Protein AF-A0A1S3QKK6-F1 (afdb_monomer)

Foldseek 3Di:
DDPDDDDLVVLLVLLVAAEDQAADAAPDDDQPDQEQLSQLNHAEQNNPYADVQARYHAEQAARHAFHNVLNHQAYEGGEHEHAQHANYDQPVQAPVVRRYPDPPYYYHYYNYHDHVVCVVVVFAEDPQADSNTFRGYFQLGHPDGPDDDDPRGGDNDDPPPDD

Radius of gyration: 16.28 Å; Cα contacts (8 Å, |Δi|>4): 382; chains: 1; bounding box: 37×38×60 Å

Secondary structure (DSSP, 8-state):
---PPPPGGGGGGGGG--EESS-EEES---TT--S-GGGTT--EE--SS-BTTEEEEEES-SS-S----TT--EE-SSEEEEE--TT--STTTS-GGGGBSSTT--EEEESS--HHHHHHTT----TTB-TT-BSSSSTTSBSSBSSEEETTEEESS--TT--

pLDDT: mean 95.18, std 8.6, range [48.62, 98.88]

Nearest PDB structures (foldseek):
  2ahx-assembly2_B  TM=9.851E-01  e=1.325E-23  Homo sapiens
  3u9u-assembly3_E  TM=9.829E-01  e=9.933E-24  Homo sapiens
  3u9u-assembly4_F  TM=9.829E-01  e=1.403E-23  Homo sapiens
  3u7u-assembly3_C  TM=9.778E-01  e=2.356E-23  Homo sapiens
  3u7u-assembly2_B  TM=9.850E-01  e=7.038E-23  Homo sapiens

Solvent-accessible surface area (backbone atoms only — not comparable to full-atom values): 8676 Å² total; per-residue (Å²): 134,85,80,72,81,82,63,69,75,65,51,53,68,41,44,75,39,40,69,42,58,31,55,50,78,41,69,74,72,59,77,90,42,47,49,46,50,41,34,30,44,26,26,35,34,40,22,78,41,54,62,94,57,26,17,36,38,43,36,59,38,66,48,25,39,29,45,29,44,47,43,53,60,37,36,53,30,48,21,37,37,45,31,46,18,61,46,28,32,36,74,86,43,42,50,65,72,76,27,45,72,48,92,84,55,51,77,50,75,45,65,44,38,54,69,70,61,27,51,75,71,66,53,51,63,31,90,43,27,31,91,46,17,16,30,26,72,45,39,48,16,30,69,39,51,59,65,36,71,58,90,69,29,35,36,92,68,82,64,93,85,69,132

Mean predicted aligned error: 3.91 Å

Structure (mmCIF, N/CA/C/O backbone):
data_AF-A0A1S3QKK6-F1
#
_entry.id   AF-A0A1S3QKK6-F1
#
loop_
_atom_site.group_PDB
_atom_site.id
_atom_site.type_symbol
_atom_site.label_atom_id
_atom_site.label_alt_id
_atom_site.label_comp_id
_atom_site.label_asym_id
_atom_site.label_entity_id
_atom_site.label_seq_id
_atom_site.pdbx_PDB_ins_code
_atom_site.Cartn_x
_atom_site.Cartn_y
_atom_site.Cartn_z
_atom_site.occupancy
_atom_site.B_iso_or_equiv
_atom_site.auth_seq_id
_atom_site.auth_comp_id
_atom_site.auth_asym_id
_atom_site.auth_atom_id
_atom_site.pdbx_PDB_model_num
ATOM 1 N N . MET A 1 1 ? -9.584 -21.009 29.221 1.00 49.16 1 MET A N 1
ATOM 2 C CA . MET A 1 1 ? -9.797 -21.142 27.765 1.00 49.16 1 MET A CA 1
ATOM 3 C C . MET A 1 1 ? -8.501 -20.724 27.086 1.00 49.16 1 MET A C 1
ATOM 5 O O . MET A 1 1 ? -8.181 -19.546 27.112 1.00 49.16 1 MET A O 1
ATOM 9 N N . VAL A 1 2 ? -7.691 -21.677 26.617 1.00 48.62 2 VAL A N 1
ATOM 10 C CA . VAL A 1 2 ? -6.437 -21.367 25.910 1.00 48.62 2 VAL A CA 1
ATOM 11 C C . VAL A 1 2 ? -6.813 -21.090 24.461 1.00 48.62 2 VAL A C 1
ATOM 13 O O . VAL A 1 2 ? -7.203 -22.006 23.743 1.00 48.62 2 VAL A O 1
ATOM 16 N N . ILE A 1 3 ? -6.781 -19.824 24.053 1.00 59.09 3 ILE A N 1
ATOM 17 C CA . ILE A 1 3 ? -6.903 -19.467 22.639 1.00 59.09 3 ILE A CA 1
ATOM 18 C C . ILE A 1 3 ? -5.564 -19.859 22.012 1.00 59.09 3 ILE A C 1
ATOM 20 O O . ILE A 1 3 ? -4.538 -19.254 22.318 1.00 59.09 3 ILE A O 1
ATOM 24 N N . GLY A 1 4 ? -5.555 -20.932 21.221 1.00 76.06 4 GLY A N 1
ATOM 25 C CA . GLY A 1 4 ? -4.374 -21.325 20.456 1.00 76.06 4 GLY A CA 1
ATOM 26 C C . GLY A 1 4 ? -3.980 -20.229 19.466 1.00 76.06 4 GLY A C 1
ATOM 27 O O . GLY A 1 4 ? -4.819 -19.421 19.060 1.00 76.06 4 GLY A O 1
ATOM 28 N N . ALA A 1 5 ? -2.704 -20.194 19.077 1.00 81.38 5 ALA A N 1
ATOM 29 C CA . ALA A 1 5 ? -2.259 -19.306 18.010 1.00 81.38 5 ALA A CA 1
ATOM 30 C C . ALA A 1 5 ? -3.087 -19.554 16.736 1.00 81.38 5 ALA A C 1
ATOM 32 O O . ALA A 1 5 ? -3.444 -20.694 16.430 1.00 81.38 5 ALA A O 1
ATOM 33 N N . LEU A 1 6 ? -3.412 -18.482 16.011 1.00 84.06 6 LEU A N 1
ATOM 34 C CA . LEU A 1 6 ? -4.117 -18.588 14.740 1.00 84.06 6 LEU A CA 1
ATOM 35 C C . LEU A 1 6 ? -3.240 -19.347 13.738 1.00 84.06 6 LEU A C 1
ATOM 37 O O . LEU A 1 6 ? -2.088 -18.979 13.522 1.00 84.06 6 LEU A O 1
ATOM 41 N N . ASP A 1 7 ? -3.809 -20.370 13.111 1.00 89.50 7 ASP A N 1
ATOM 42 C CA . ASP A 1 7 ? -3.189 -21.061 11.985 1.00 89.50 7 ASP A CA 1
ATOM 43 C C . ASP A 1 7 ? -3.075 -20.105 10.775 1.00 89.50 7 ASP A C 1
ATOM 45 O O . ASP A 1 7 ? -4.113 -19.622 10.300 1.00 89.50 7 ASP A O 1
ATOM 49 N N . PRO A 1 8 ? -1.855 -19.813 10.274 1.00 89.44 8 PRO A N 1
ATOM 50 C CA . PRO A 1 8 ? -1.643 -18.891 9.159 1.00 89.44 8 PRO A CA 1
ATOM 51 C C . PRO A 1 8 ? -2.451 -19.235 7.903 1.00 89.44 8 PRO A C 1
ATOM 53 O O . PRO A 1 8 ? -2.900 -18.326 7.206 1.00 89.44 8 PRO A O 1
ATOM 56 N N . GLU A 1 9 ? -2.709 -20.518 7.624 1.00 90.62 9 GLU A N 1
ATOM 57 C CA . GLU A 1 9 ? -3.462 -20.921 6.428 1.00 90.62 9 GLU A CA 1
ATOM 58 C C . GLU A 1 9 ? -4.907 -20.418 6.445 1.00 90.62 9 GLU A C 1
ATOM 60 O O . GLU A 1 9 ? -5.485 -20.125 5.391 1.00 90.62 9 GLU A O 1
ATOM 65 N N . ARG A 1 10 ? -5.482 -20.228 7.638 1.00 92.00 10 ARG A N 1
ATOM 66 C CA . ARG A 1 10 ? -6.848 -19.713 7.799 1.00 92.00 10 ARG A CA 1
ATOM 67 C C . ARG A 1 10 ? -6.991 -18.266 7.335 1.00 92.00 10 ARG A C 1
ATOM 69 O O . ARG A 1 10 ? -8.103 -17.851 7.020 1.00 92.00 10 ARG A O 1
ATOM 76 N N . LEU A 1 11 ? -5.894 -17.512 7.218 1.00 94.25 11 LEU A N 1
ATOM 77 C CA . LEU A 1 11 ? -5.912 -16.150 6.673 1.00 94.25 11 LEU A CA 1
ATOM 78 C C . LEU A 1 11 ? -6.286 -16.116 5.183 1.00 94.25 11 LEU A C 1
ATOM 80 O O . LEU A 1 11 ? -6.739 -15.081 4.698 1.00 94.25 11 LEU A O 1
ATOM 84 N N . ASN A 1 12 ? -6.188 -17.238 4.458 1.00 93.69 12 ASN A N 1
ATOM 85 C CA . ASN A 1 12 ? -6.618 -17.313 3.059 1.00 93.69 12 ASN A CA 1
ATOM 86 C C . ASN A 1 12 ? -8.117 -17.041 2.863 1.00 93.69 12 ASN A C 1
ATOM 88 O O . ASN A 1 12 ? -8.518 -16.694 1.753 1.00 93.69 12 ASN A O 1
ATOM 92 N N . VAL A 1 13 ? -8.937 -17.121 3.920 1.00 96.00 13 VAL A N 1
ATOM 93 C CA . VAL A 1 13 ? -10.354 -16.721 3.866 1.00 96.00 13 VAL A CA 1
ATOM 94 C C . VAL A 1 13 ? -10.524 -15.277 3.372 1.00 96.00 13 VAL A C 1
ATOM 96 O O . VAL A 1 13 ? -11.485 -14.967 2.664 1.00 96.00 13 VAL A O 1
ATOM 99 N N . PHE A 1 14 ? -9.544 -14.408 3.654 1.00 97.44 14 PHE A N 1
ATOM 100 C CA . PHE A 1 14 ? -9.566 -13.008 3.242 1.00 97.44 14 PHE A CA 1
ATOM 101 C C . PHE A 1 14 ? -9.357 -12.798 1.744 1.00 97.44 14 PHE A C 1
ATOM 103 O O . PHE A 1 14 ? -9.679 -11.723 1.244 1.00 97.44 14 PHE A O 1
ATOM 110 N N . ARG A 1 15 ? -8.941 -13.826 0.989 1.00 97.38 15 ARG A N 1
ATOM 111 C CA . ARG A 1 15 ? -8.788 -13.714 -0.469 1.00 97.38 15 ARG A CA 1
ATOM 112 C C . ARG A 1 15 ? -10.097 -13.398 -1.169 1.00 97.38 15 ARG A C 1
ATOM 114 O O . ARG A 1 15 ? -10.064 -12.937 -2.294 1.00 97.38 15 ARG A O 1
ATOM 121 N N . THR A 1 16 ? -11.247 -13.634 -0.554 1.00 97.94 16 THR A N 1
ATOM 122 C CA . THR A 1 16 ? -12.544 -13.286 -1.157 1.00 97.94 16 THR A CA 1
ATOM 123 C C . THR A 1 16 ? -12.993 -11.860 -0.842 1.00 97.94 16 THR A C 1
ATOM 125 O O . THR A 1 16 ? -13.902 -11.349 -1.497 1.00 97.94 16 THR A O 1
ATOM 128 N N . VAL A 1 17 ? -12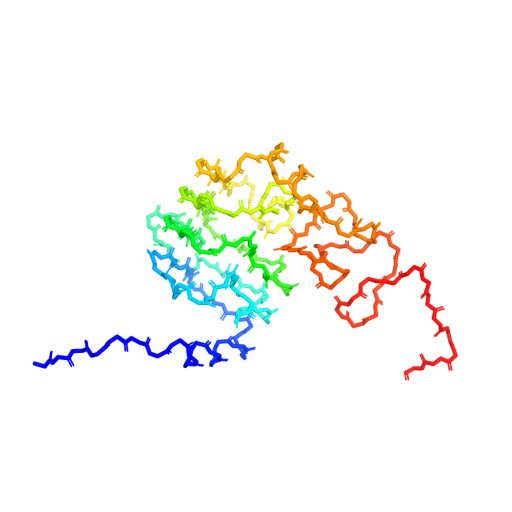.355 -11.203 0.132 1.00 98.44 17 VAL A N 1
ATOM 129 C CA . VAL A 1 17 ? -12.724 -9.859 0.579 1.00 98.44 17 VAL A CA 1
ATOM 130 C C . VAL A 1 17 ? -12.395 -8.849 -0.510 1.00 98.44 17 VAL A C 1
ATOM 132 O O . VAL A 1 17 ? -11.274 -8.809 -1.010 1.00 98.44 17 VAL A O 1
ATOM 135 N N . ARG A 1 18 ? -13.388 -8.019 -0.843 1.00 98.56 18 ARG A N 1
ATOM 136 C CA . ARG A 1 18 ? -13.261 -6.902 -1.790 1.00 98.56 18 ARG A CA 1
ATOM 137 C C . ARG A 1 18 ? -13.419 -5.535 -1.144 1.00 98.56 18 ARG A C 1
ATOM 139 O O . ARG A 1 18 ? -12.881 -4.562 -1.651 1.00 98.56 18 ARG A O 1
ATOM 146 N N . GLU A 1 19 ? -14.114 -5.459 -0.020 1.00 98.75 19 GLU A N 1
ATOM 147 C CA . GLU A 1 19 ? -14.372 -4.201 0.668 1.00 98.75 19 GLU A CA 1
ATOM 148 C C . GLU A 1 19 ? -14.256 -4.400 2.177 1.00 98.75 19 GLU A C 1
ATOM 150 O O . GLU A 1 19 ? -14.775 -5.369 2.738 1.00 98.75 19 GLU A O 1
ATOM 155 N N . ILE A 1 20 ? -13.595 -3.450 2.833 1.00 98.81 20 ILE A N 1
ATOM 156 C CA . ILE A 1 20 ? -13.628 -3.270 4.281 1.00 98.81 20 ILE A CA 1
ATOM 157 C C . ILE A 1 20 ? -14.260 -1.907 4.536 1.00 98.81 20 ILE A C 1
ATOM 159 O O . ILE A 1 20 ? -13.655 -0.876 4.270 1.00 98.81 20 ILE A O 1
ATOM 163 N N . THR A 1 21 ? -15.475 -1.878 5.076 1.00 98.56 21 THR A N 1
ATOM 164 C CA . THR A 1 21 ? -16.211 -0.619 5.293 1.00 98.56 21 THR A CA 1
ATOM 165 C C . THR A 1 21 ? -15.598 0.263 6.386 1.00 98.56 21 THR A C 1
ATOM 167 O O . THR A 1 21 ? -15.750 1.484 6.353 1.00 98.56 21 THR A O 1
ATOM 170 N N . GLY A 1 22 ? -14.920 -0.348 7.362 1.00 98.62 22 GLY A N 1
ATOM 171 C CA . GLY A 1 22 ? -14.222 0.321 8.460 1.00 98.62 22 GLY A CA 1
ATOM 172 C C . GLY A 1 22 ? -12.739 0.532 8.163 1.00 98.62 22 GLY A C 1
ATOM 173 O O . GLY A 1 22 ? -12.378 1.194 7.192 1.00 98.62 22 GLY A O 1
ATOM 174 N N . PHE A 1 23 ? -11.885 -0.051 9.005 1.00 98.69 23 PHE A N 1
ATOM 175 C CA . PHE A 1 23 ? -10.430 0.057 8.918 1.00 98.69 23 PHE A CA 1
ATOM 176 C C . PHE A 1 23 ? -9.749 -1.319 8.902 1.00 98.69 23 PHE A C 1
ATOM 178 O O . PHE A 1 23 ? -10.272 -2.292 9.448 1.00 98.69 23 PHE A O 1
ATOM 185 N N . LEU A 1 24 ? -8.543 -1.381 8.335 1.00 98.75 24 LEU A N 1
ATOM 186 C CA . LEU A 1 24 ? -7.637 -2.527 8.403 1.00 98.75 24 LEU A CA 1
ATOM 187 C C . LEU A 1 24 ? -6.473 -2.204 9.350 1.00 98.75 24 LEU A C 1
ATOM 189 O O . LEU A 1 24 ? -5.733 -1.246 9.133 1.00 98.75 24 LEU A O 1
ATOM 193 N N . ASN A 1 25 ? -6.307 -2.997 10.410 1.00 98.50 25 ASN A N 1
ATOM 194 C CA . ASN A 1 25 ? -5.279 -2.794 11.433 1.00 98.50 25 ASN A CA 1
ATOM 195 C C . ASN A 1 25 ? -4.448 -4.069 11.627 1.00 98.50 25 ASN A C 1
ATOM 197 O O . ASN A 1 25 ? -4.933 -5.056 12.176 1.00 98.50 25 ASN A O 1
ATOM 201 N N . ILE A 1 26 ? -3.192 -4.027 11.181 1.00 98.44 26 ILE A N 1
ATOM 202 C CA . ILE A 1 26 ? -2.237 -5.133 11.231 1.00 98.44 26 ILE A CA 1
ATOM 203 C C . ILE A 1 26 ? -1.098 -4.759 12.186 1.00 98.44 26 ILE A C 1
ATOM 205 O O . ILE A 1 26 ? -0.199 -3.976 11.863 1.00 98.44 26 ILE A O 1
ATOM 209 N N . GLN A 1 27 ? -1.149 -5.343 13.382 1.00 97.12 27 GLN A N 1
ATOM 210 C CA . GLN A 1 27 ? -0.136 -5.196 14.438 1.00 97.12 27 GLN A CA 1
ATOM 211 C C . GLN A 1 27 ? 0.611 -6.497 14.747 1.00 97.12 27 GLN A C 1
ATOM 213 O O . GLN A 1 27 ? 1.606 -6.481 15.467 1.00 97.12 27 GLN A O 1
ATOM 218 N N . SER A 1 28 ? 0.189 -7.610 14.150 1.00 96.06 28 SER A N 1
ATOM 219 C CA . SER A 1 28 ? 0.899 -8.885 14.165 1.00 96.06 28 SER A CA 1
ATOM 220 C C . SER A 1 28 ? 0.638 -9.616 12.853 1.00 96.06 28 SER A C 1
ATOM 222 O O . SER A 1 28 ? -0.462 -9.515 12.303 1.00 96.06 28 SER A O 1
ATOM 224 N N . TRP A 1 29 ? 1.636 -10.343 12.363 1.00 96.38 29 TRP A N 1
ATOM 225 C CA . TRP A 1 29 ? 1.561 -11.135 11.143 1.00 96.38 29 TRP A CA 1
ATOM 226 C C . TRP A 1 29 ? 2.419 -12.398 11.287 1.00 96.38 29 TRP A C 1
ATOM 228 O O . TRP A 1 29 ? 3.491 -12.317 11.899 1.00 96.38 29 TRP A O 1
ATOM 238 N N . PRO A 1 30 ? 1.978 -13.557 10.761 1.00 95.62 30 PRO A N 1
ATOM 239 C CA . PRO A 1 30 ? 2.738 -14.800 10.855 1.00 95.62 30 PRO A CA 1
ATOM 240 C C . PRO A 1 30 ? 4.144 -14.694 10.260 1.00 95.62 30 PRO A C 1
ATOM 242 O O . PRO A 1 30 ? 4.343 -14.086 9.211 1.00 95.62 30 PRO A O 1
ATOM 245 N N . GLU A 1 31 ? 5.124 -15.330 10.905 1.00 93.31 31 GLU A N 1
ATOM 246 C CA . GLU A 1 31 ? 6.534 -15.210 10.505 1.00 93.31 31 GLU A CA 1
ATOM 247 C C . GLU A 1 31 ? 6.845 -15.826 9.138 1.00 93.31 31 GLU A C 1
ATOM 249 O O . GLU A 1 31 ? 7.772 -15.398 8.452 1.00 93.31 31 GLU A O 1
ATOM 254 N N . ASN A 1 32 ? 6.053 -16.820 8.736 1.00 92.38 32 ASN A N 1
ATOM 255 C CA . ASN A 1 32 ? 6.170 -17.522 7.463 1.00 92.38 32 ASN A CA 1
ATOM 256 C C . ASN A 1 32 ? 5.456 -16.812 6.300 1.00 92.38 32 ASN A C 1
ATOM 258 O O . ASN A 1 32 ? 5.520 -17.297 5.173 1.00 92.38 32 ASN A O 1
ATOM 262 N N . MET A 1 33 ? 4.786 -15.683 6.548 1.00 96.06 33 MET A N 1
ATOM 263 C CA . MET A 1 33 ? 4.097 -14.906 5.521 1.00 96.06 33 MET A CA 1
ATOM 264 C C . MET A 1 33 ? 4.829 -13.586 5.283 1.00 96.06 33 MET A C 1
ATOM 266 O O . MET A 1 33 ? 4.904 -12.719 6.152 1.00 96.06 33 MET A O 1
ATOM 270 N N . THR A 1 34 ? 5.368 -13.426 4.078 1.00 97.25 34 THR A N 1
ATOM 271 C CA . THR A 1 34 ? 6.243 -12.299 3.717 1.00 97.25 34 THR A CA 1
ATOM 272 C C . THR A 1 34 ? 5.511 -11.127 3.067 1.00 97.25 34 THR A C 1
ATOM 274 O O . THR A 1 34 ? 6.141 -10.154 2.658 1.00 97.25 34 THR A O 1
ATOM 277 N N . ASP A 1 35 ? 4.189 -11.188 2.974 1.00 98.00 35 ASP A N 1
ATOM 278 C CA . ASP A 1 35 ? 3.355 -10.159 2.362 1.00 98.00 35 ASP A CA 1
ATOM 279 C C . ASP A 1 35 ? 1.907 -10.241 2.870 1.00 98.00 35 ASP A C 1
ATOM 281 O O . ASP A 1 35 ? 1.559 -11.128 3.660 1.00 98.00 35 ASP A O 1
ATOM 285 N N . LEU A 1 36 ? 1.068 -9.298 2.427 1.00 98.19 36 LEU A N 1
ATOM 286 C CA . LEU A 1 36 ? -0.354 -9.211 2.771 1.00 98.19 36 LEU A CA 1
ATOM 287 C C . LEU A 1 36 ? -1.259 -9.647 1.606 1.00 98.19 36 LEU A C 1
ATOM 289 O O . LEU A 1 36 ? -2.433 -9.285 1.557 1.00 98.19 36 LEU A O 1
ATOM 293 N N . GLY A 1 37 ? -0.749 -10.471 0.685 1.00 97.69 37 GLY A N 1
ATOM 294 C CA . GLY A 1 37 ? -1.436 -10.904 -0.535 1.00 97.69 37 GLY A CA 1
ATOM 295 C C . GLY A 1 37 ? -2.695 -11.747 -0.304 1.00 97.69 37 GLY A C 1
ATOM 296 O O . GLY A 1 37 ? -3.463 -11.982 -1.242 1.00 97.69 37 GLY A O 1
ATOM 297 N N . VAL A 1 38 ? -2.981 -12.155 0.938 1.00 98.06 38 VAL A N 1
ATOM 298 C CA . VAL A 1 38 ? -4.318 -12.654 1.311 1.00 98.06 38 VAL A CA 1
ATOM 299 C C . VAL A 1 38 ? -5.407 -11.601 1.090 1.00 98.06 38 VAL A C 1
ATOM 301 O O . VAL A 1 38 ? -6.550 -11.974 0.878 1.00 98.06 38 VAL A O 1
ATOM 304 N N . PHE A 1 39 ? -5.058 -10.313 1.046 1.00 98.50 39 PHE A N 1
ATOM 305 C CA . PHE A 1 39 ? -5.942 -9.201 0.691 1.00 98.50 39 PHE A CA 1
ATOM 306 C C . PHE A 1 39 ? -5.781 -8.745 -0.770 1.00 98.50 39 PHE A C 1
ATOM 308 O O . PHE A 1 39 ? -6.181 -7.640 -1.116 1.00 98.50 39 PHE A O 1
ATOM 315 N N . SER A 1 40 ? -5.223 -9.571 -1.658 1.00 98.00 40 SER A N 1
ATOM 316 C CA . SER A 1 40 ? -5.017 -9.219 -3.080 1.00 98.00 40 SER A CA 1
ATOM 317 C C . SER A 1 40 ? -6.294 -8.808 -3.827 1.00 98.00 40 SER A C 1
ATOM 319 O O . SER A 1 40 ? -6.212 -8.110 -4.835 1.00 98.00 40 SER A O 1
ATOM 321 N N . ASN A 1 41 ? -7.470 -9.218 -3.344 1.00 98.38 41 ASN A N 1
ATOM 322 C CA . ASN A 1 41 ? -8.775 -8.859 -3.908 1.00 98.38 41 ASN A CA 1
ATOM 323 C C . ASN A 1 41 ? -9.447 -7.655 -3.235 1.00 98.38 41 ASN A C 1
ATOM 325 O O . ASN A 1 41 ? -10.494 -7.225 -3.718 1.00 98.38 41 ASN A O 1
ATOM 329 N N . LEU A 1 42 ? -8.867 -7.116 -2.158 1.00 98.81 42 LEU A N 1
ATOM 330 C CA . LEU A 1 42 ? -9.381 -5.935 -1.474 1.00 98.81 42 LEU A CA 1
ATOM 331 C C . LEU A 1 42 ? -9.256 -4.733 -2.411 1.00 98.81 42 LEU A C 1
ATOM 333 O O . LEU A 1 42 ? -8.143 -4.359 -2.762 1.00 98.81 42 LEU A O 1
ATOM 337 N N . ALA A 1 43 ? -10.389 -4.156 -2.798 1.00 98.56 43 ALA A N 1
ATOM 338 C CA . ALA A 1 43 ? -10.476 -2.975 -3.645 1.00 98.56 43 ALA A CA 1
ATOM 339 C C . ALA A 1 43 ? -10.630 -1.699 -2.816 1.00 98.56 43 ALA A C 1
ATOM 341 O O . ALA A 1 43 ? -9.930 -0.719 -3.043 1.00 98.56 43 ALA A O 1
ATOM 342 N N . THR A 1 44 ? -11.469 -1.738 -1.778 1.00 98.81 44 THR A N 1
ATOM 343 C CA . THR A 1 44 ? -11.851 -0.520 -1.055 1.00 98.81 44 THR A CA 1
ATOM 344 C C . THR A 1 44 ? -11.696 -0.653 0.457 1.00 98.81 44 THR A C 1
ATOM 346 O O . THR A 1 44 ? -12.172 -1.615 1.068 1.00 98.81 44 THR A O 1
ATOM 349 N N . ILE A 1 45 ? -11.088 0.362 1.078 1.00 98.88 45 ILE A N 1
ATOM 350 C CA . ILE A 1 45 ? -11.138 0.604 2.525 1.00 98.88 45 ILE A CA 1
ATOM 351 C C . ILE A 1 45 ? -11.976 1.863 2.768 1.00 98.88 45 ILE A C 1
ATOM 353 O O . ILE A 1 45 ? -11.534 2.983 2.524 1.00 98.88 45 ILE A O 1
ATOM 357 N N . GLY A 1 46 ? -13.197 1.682 3.263 1.00 98.56 46 GLY A N 1
ATOM 358 C CA . GLY A 1 46 ? -14.192 2.749 3.349 1.00 98.56 46 GLY A CA 1
ATOM 359 C C . GLY A 1 46 ? -13.928 3.787 4.442 1.00 98.56 46 GLY A C 1
ATOM 360 O O . GLY A 1 46 ? -14.308 4.944 4.291 1.00 98.56 46 GLY A O 1
ATOM 361 N N . GLY A 1 47 ? -13.309 3.413 5.565 1.00 98.19 47 GLY A N 1
ATOM 362 C CA . GLY A 1 47 ? -13.033 4.353 6.656 1.00 98.19 47 GLY A CA 1
ATOM 363 C C . GLY A 1 47 ? -14.284 4.931 7.334 1.00 98.19 47 GLY A C 1
ATOM 364 O O . GLY A 1 47 ? -14.211 6.008 7.924 1.00 98.19 47 GLY A O 1
ATOM 365 N N . ARG A 1 48 ? -15.435 4.236 7.288 1.00 97.69 48 ARG A N 1
ATOM 366 C CA . ARG A 1 48 ? -16.670 4.653 7.994 1.00 97.69 48 ARG A CA 1
ATOM 367 C C . ARG A 1 48 ? -16.515 4.607 9.516 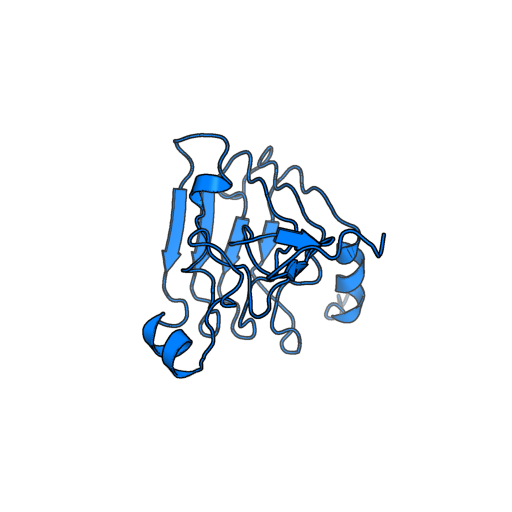1.00 97.69 48 ARG A C 1
ATOM 369 O O . ARG A 1 48 ? -17.211 5.311 10.241 1.00 97.69 48 ARG A O 1
ATOM 376 N N . SER A 1 49 ? -15.594 3.773 9.987 1.00 98.06 49 SER A N 1
ATOM 377 C CA . SER A 1 49 ? -15.061 3.767 11.344 1.00 98.06 49 SER A CA 1
ATOM 378 C C . SER A 1 49 ? -13.536 3.814 11.270 1.00 98.06 49 SER A C 1
ATOM 380 O O . SER A 1 49 ? -12.938 3.260 10.347 1.00 98.06 49 SER A O 1
ATOM 382 N N . LEU A 1 50 ? -12.903 4.494 12.230 1.00 98.31 50 LEU A N 1
ATOM 383 C CA . LEU A 1 50 ? -11.465 4.768 12.219 1.00 98.31 50 LEU A CA 1
ATOM 384 C C . LEU A 1 50 ? -10.815 4.338 13.534 1.00 98.31 50 LEU A C 1
ATOM 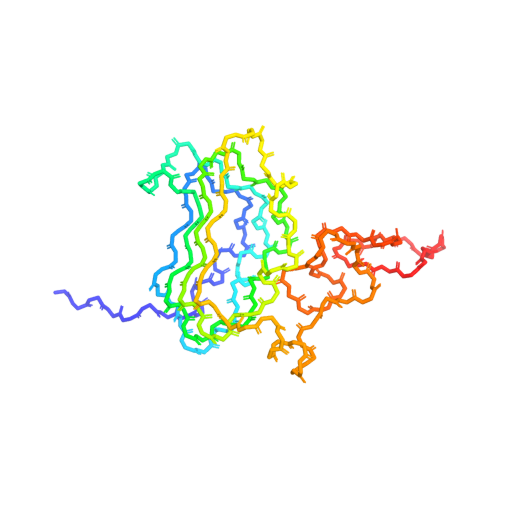386 O O . LEU A 1 50 ? -11.357 4.578 14.613 1.00 98.31 50 LEU A O 1
ATOM 390 N N . TYR A 1 51 ? -9.605 3.789 13.454 1.00 97.62 51 TYR A N 1
ATOM 391 C CA . TYR A 1 51 ? -8.753 3.551 14.615 1.00 97.62 51 TYR A CA 1
ATOM 392 C C . TYR A 1 51 ? -7.926 4.809 14.891 1.00 97.62 51 TYR A C 1
ATOM 394 O O . TYR A 1 51 ? -6.938 5.064 14.209 1.00 97.62 51 TYR A O 1
ATOM 402 N N . SER A 1 52 ? -8.358 5.652 15.834 1.00 96.50 52 SER A N 1
ATOM 403 C CA . SER A 1 52 ? -7.682 6.930 16.140 1.00 96.50 52 SER A CA 1
ATOM 404 C C . SER A 1 52 ? -7.444 7.811 14.896 1.00 96.50 52 SER A C 1
ATOM 406 O O . SER A 1 52 ? -6.387 8.417 14.741 1.00 96.50 52 SER A O 1
ATOM 408 N N . GLY A 1 53 ? -8.420 7.861 13.981 1.00 97.56 53 GLY A N 1
ATOM 409 C CA . GLY A 1 53 ? -8.324 8.611 12.719 1.00 97.56 53 GLY A CA 1
ATOM 410 C C . GLY A 1 53 ? -7.638 7.866 11.562 1.00 97.56 53 GLY A C 1
ATOM 411 O O . GLY A 1 53 ? -7.406 8.462 10.511 1.00 97.56 53 GLY A O 1
ATOM 412 N N . ILE A 1 54 ? -7.309 6.583 11.738 1.0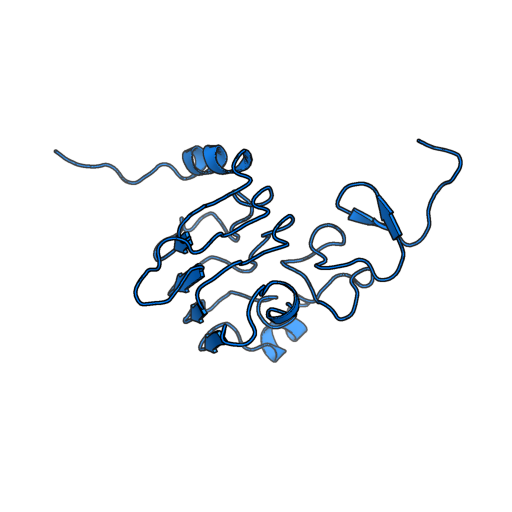0 98.56 54 ILE A N 1
ATOM 413 C CA . ILE A 1 54 ? -6.583 5.746 10.772 1.00 98.56 54 ILE A CA 1
ATOM 414 C C . ILE A 1 54 ? -7.533 4.703 10.173 1.00 98.56 54 ILE A C 1
ATOM 416 O O . ILE A 1 54 ? -8.273 4.044 10.906 1.00 98.56 54 ILE A O 1
ATOM 420 N N . SER A 1 55 ? -7.495 4.543 8.851 1.00 98.56 55 SER A N 1
ATOM 421 C CA . SER A 1 55 ? -8.235 3.510 8.112 1.00 98.56 55 SER A CA 1
ATOM 422 C C . SER A 1 55 ? -7.347 2.350 7.653 1.00 98.56 55 SER A C 1
ATOM 424 O O . SER A 1 55 ? -7.837 1.234 7.511 1.00 98.56 55 SER A O 1
ATOM 426 N N . LEU A 1 56 ? -6.037 2.568 7.505 1.00 98.81 56 LEU A N 1
ATOM 427 C CA . LEU A 1 56 ? -5.055 1.513 7.243 1.00 98.81 56 LEU A CA 1
ATOM 428 C C . LEU A 1 56 ? -3.845 1.664 8.169 1.00 98.81 56 LEU A C 1
ATOM 430 O O . LEU A 1 56 ? -3.112 2.649 8.081 1.00 98.81 56 LEU A O 1
ATOM 434 N N . LEU A 1 57 ? -3.622 0.681 9.042 1.00 98.75 57 LEU A N 1
ATOM 435 C CA . LEU A 1 57 ? -2.477 0.616 9.952 1.00 98.75 57 LEU A CA 1
ATOM 436 C C . LEU A 1 57 ? -1.672 -0.665 9.711 1.00 98.75 57 LEU A C 1
ATOM 438 O O . LEU A 1 57 ? -2.209 -1.761 9.843 1.00 98.75 57 LEU A O 1
ATOM 442 N N . ILE A 1 58 ? -0.374 -0.524 9.433 1.00 98.69 58 ILE A N 1
ATOM 443 C CA . ILE A 1 58 ? 0.596 -1.626 9.352 1.00 98.69 58 ILE A CA 1
ATOM 444 C C . ILE A 1 58 ? 1.806 -1.256 10.208 1.00 98.69 58 ILE A C 1
ATOM 446 O O . ILE A 1 58 ? 2.604 -0.379 9.857 1.00 98.69 58 ILE A O 1
ATOM 450 N N . LEU A 1 59 ? 1.923 -1.898 11.366 1.00 98.38 59 LEU A N 1
ATOM 451 C CA . LEU A 1 59 ? 2.846 -1.479 12.418 1.00 98.38 59 LEU A CA 1
ATOM 452 C C . LEU A 1 59 ? 3.684 -2.649 12.924 1.00 98.38 59 LEU A C 1
ATOM 454 O O . LEU A 1 59 ? 3.114 -3.640 13.360 1.00 98.38 59 LEU A O 1
ATOM 458 N N . LYS A 1 60 ? 5.013 -2.492 12.984 1.00 98.06 60 LYS A N 1
ATOM 459 C CA . LYS A 1 60 ? 5.946 -3.458 13.612 1.00 98.06 60 LYS A CA 1
ATOM 460 C C . LYS A 1 60 ? 5.956 -4.860 12.976 1.00 98.06 60 LYS A C 1
ATOM 462 O O . LYS A 1 60 ? 6.249 -5.846 13.650 1.00 98.06 60 LYS A O 1
ATOM 467 N N . GLN A 1 61 ? 5.702 -4.958 11.673 1.00 98.06 61 GLN A N 1
ATOM 468 C CA . GLN A 1 61 ? 5.776 -6.221 10.941 1.00 98.06 61 GLN A CA 1
ATOM 469 C C . GLN A 1 61 ? 7.213 -6.505 10.496 1.00 98.06 61 GLN A C 1
ATOM 471 O O . GLN A 1 61 ? 7.747 -5.876 9.582 1.00 98.06 61 GLN A O 1
ATOM 476 N N . ARG A 1 62 ? 7.864 -7.458 11.173 1.00 95.88 62 ARG A N 1
ATOM 477 C CA . ARG A 1 62 ? 9.269 -7.824 10.918 1.00 95.88 62 ARG A CA 1
ATOM 478 C C . ARG A 1 62 ? 9.452 -8.645 9.643 1.00 95.88 62 ARG A C 1
ATOM 480 O O . ARG A 1 62 ? 10.517 -8.578 9.036 1.00 95.88 62 ARG A O 1
ATOM 487 N N . TRP A 1 63 ? 8.456 -9.448 9.284 1.00 96.94 63 TRP A N 1
ATOM 488 C CA . TRP A 1 63 ? 8.606 -10.526 8.303 1.00 96.94 63 TRP A CA 1
ATOM 489 C C . TRP A 1 63 ? 8.120 -10.157 6.902 1.00 96.94 63 TRP A C 1
ATOM 491 O O . TRP A 1 63 ? 8.579 -10.759 5.934 1.00 96.94 63 TRP A O 1
ATOM 501 N N . ILE A 1 64 ? 7.282 -9.123 6.778 1.00 98.12 64 ILE A N 1
ATOM 502 C CA . ILE A 1 64 ? 6.772 -8.679 5.481 1.00 98.12 64 ILE A CA 1
ATOM 503 C C . ILE A 1 64 ? 7.816 -7.867 4.702 1.00 98.12 64 ILE A C 1
ATOM 505 O O . ILE A 1 64 ? 8.488 -6.995 5.257 1.00 98.12 64 ILE A O 1
ATOM 509 N N . SER A 1 65 ? 7.938 -8.149 3.408 1.00 98.19 65 SER A N 1
ATOM 510 C CA . SER A 1 65 ? 8.824 -7.465 2.458 1.00 98.19 65 SER A CA 1
ATOM 511 C C . SER A 1 65 ? 8.063 -6.660 1.401 1.00 98.19 65 SER A C 1
ATOM 513 O O . SER A 1 65 ? 8.637 -5.745 0.812 1.00 98.19 65 SER A O 1
ATOM 515 N N . SER A 1 66 ? 6.774 -6.939 1.192 1.00 98.50 66 SER A N 1
ATOM 516 C CA . SER A 1 66 ? 5.888 -6.209 0.275 1.00 98.50 66 SER A CA 1
ATOM 517 C C . SER A 1 66 ? 4.446 -6.171 0.803 1.00 98.50 66 SER A C 1
ATOM 519 O O . SER A 1 66 ? 4.114 -6.871 1.762 1.00 98.50 66 SER A O 1
ATOM 521 N N . LEU A 1 67 ? 3.595 -5.319 0.218 1.00 98.56 67 LEU A N 1
ATOM 522 C CA . LEU A 1 67 ? 2.192 -5.171 0.629 1.00 98.56 67 LEU A CA 1
ATOM 523 C C . LEU A 1 67 ? 1.268 -6.114 -0.152 1.00 98.56 67 LEU A C 1
ATOM 525 O O . LEU A 1 67 ? 0.449 -6.798 0.445 1.00 98.56 67 LEU A O 1
ATOM 529 N N . GLN A 1 68 ? 1.418 -6.180 -1.474 1.00 98.31 68 GLN A N 1
ATOM 530 C CA . GLN A 1 68 ? 0.590 -6.986 -2.383 1.00 98.31 68 GLN A CA 1
ATOM 531 C C . GLN A 1 68 ? -0.931 -6.733 -2.315 1.00 98.31 68 GLN A C 1
ATOM 533 O O . GLN A 1 68 ? -1.742 -7.640 -2.529 1.00 98.31 68 GLN A O 1
ATOM 538 N N . PHE A 1 69 ? -1.339 -5.484 -2.065 1.00 98.25 69 PHE A N 1
ATOM 539 C CA . PHE A 1 69 ? -2.732 -5.035 -2.186 1.00 98.25 69 PHE A CA 1
ATOM 540 C C . PHE A 1 69 ? -3.135 -4.814 -3.652 1.00 98.25 69 PHE A C 1
ATOM 542 O O . PHE A 1 69 ? -3.548 -3.729 -4.038 1.00 98.25 69 PHE A O 1
ATOM 549 N N . GLN A 1 70 ? -3.007 -5.859 -4.472 1.00 97.75 70 GLN A N 1
ATOM 550 C CA . GLN A 1 70 ? -3.128 -5.801 -5.932 1.00 97.75 70 GLN A CA 1
ATOM 551 C C . GLN A 1 70 ? -4.367 -5.051 -6.446 1.00 97.75 70 GLN A C 1
ATOM 553 O O . GLN A 1 70 ? -4.261 -4.326 -7.428 1.00 97.75 70 GLN A O 1
ATOM 558 N N . SER A 1 71 ? -5.532 -5.249 -5.825 1.00 98.19 71 SER A N 1
ATOM 559 C CA . SER A 1 71 ? -6.787 -4.649 -6.300 1.00 98.19 71 SER A CA 1
ATOM 560 C C . SER A 1 71 ? -7.130 -3.320 -5.626 1.00 98.19 71 SER A C 1
ATOM 562 O O . SER A 1 71 ? -8.139 -2.734 -6.001 1.00 98.19 71 SER A O 1
ATOM 564 N N . LEU A 1 72 ? -6.347 -2.867 -4.639 1.00 98.56 72 LEU A N 1
ATOM 565 C CA . LEU A 1 72 ? -6.703 -1.711 -3.818 1.00 98.56 72 LEU A CA 1
ATOM 566 C C . LEU A 1 72 ? -6.616 -0.437 -4.656 1.00 98.56 72 LEU A C 1
ATOM 568 O O . LEU A 1 72 ? -5.526 -0.027 -5.057 1.00 98.56 72 LEU A O 1
ATOM 572 N N . ASP A 1 73 ? -7.768 0.181 -4.881 1.00 97.38 73 ASP A N 1
ATOM 573 C CA . ASP A 1 73 ? -7.935 1.380 -5.698 1.00 97.38 73 ASP A CA 1
ATOM 574 C C . ASP A 1 73 ? -8.479 2.568 -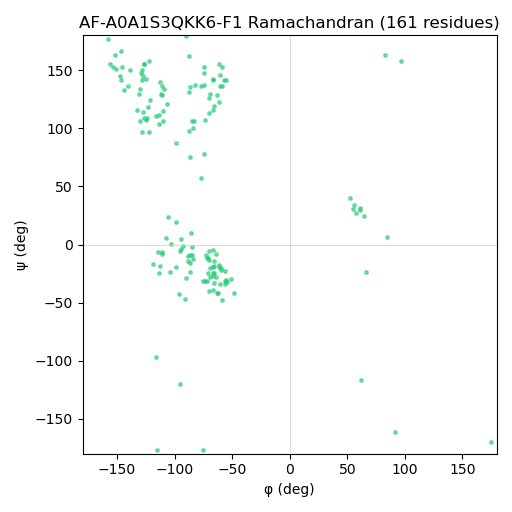4.896 1.00 97.38 73 ASP A C 1
ATOM 576 O O . ASP A 1 73 ? -8.330 3.715 -5.316 1.00 97.38 73 ASP A O 1
ATOM 580 N N . GLU A 1 74 ? -9.049 2.317 -3.713 1.00 98.56 74 GLU A N 1
ATOM 581 C CA . GLU A 1 74 ? -9.693 3.359 -2.927 1.00 98.56 74 GLU A CA 1
ATOM 582 C C . GLU A 1 74 ? -9.506 3.204 -1.410 1.00 98.56 74 GLU A C 1
ATOM 584 O O . GLU A 1 74 ? -9.773 2.163 -0.802 1.00 98.56 74 GLU A O 1
ATOM 589 N N . ILE A 1 75 ? -9.138 4.317 -0.770 1.00 98.75 75 ILE A N 1
ATOM 590 C CA . ILE A 1 75 ? -9.241 4.538 0.672 1.00 98.75 75 ILE A CA 1
ATOM 591 C C . ILE A 1 75 ? -10.114 5.779 0.881 1.00 98.75 75 ILE A C 1
ATOM 593 O O . ILE A 1 75 ? -9.633 6.912 0.802 1.00 98.75 75 ILE A O 1
ATOM 597 N N . SER A 1 76 ? -11.407 5.577 1.138 1.00 98.56 76 SER A N 1
ATOM 598 C CA . SER A 1 76 ? -12.408 6.649 1.050 1.00 98.56 76 SER A CA 1
ATOM 599 C C . SER A 1 76 ? -12.303 7.684 2.174 1.00 98.56 76 SER A C 1
ATOM 601 O O . SER A 1 76 ? -12.635 8.850 1.976 1.00 98.56 76 SER A O 1
ATOM 603 N N . ALA A 1 77 ? -11.866 7.269 3.364 1.00 98.31 77 ALA A N 1
ATOM 604 C CA . ALA A 1 77 ? -11.686 8.145 4.516 1.00 98.31 77 ALA A CA 1
ATOM 605 C C . ALA A 1 77 ? -10.593 7.617 5.452 1.00 98.31 77 ALA A C 1
ATOM 607 O O . ALA A 1 77 ? -10.225 6.442 5.413 1.00 98.31 77 ALA A O 1
ATOM 608 N N . GLY A 1 78 ? -10.097 8.489 6.333 1.00 98.25 78 GLY A N 1
ATOM 609 C CA . GLY A 1 78 ? -9.061 8.154 7.310 1.00 98.25 78 GLY A CA 1
ATOM 610 C C . GLY A 1 78 ? -7.639 8.203 6.754 1.00 98.25 78 GLY A C 1
ATOM 611 O O . GLY A 1 78 ? -7.408 8.234 5.545 1.00 98.25 78 GLY A O 1
ATOM 612 N N . ASN A 1 79 ? -6.678 8.249 7.674 1.00 98.50 79 ASN A N 1
ATOM 613 C CA . ASN A 1 79 ? -5.254 8.304 7.359 1.00 98.50 79 ASN A CA 1
ATOM 614 C C . ASN A 1 79 ? -4.652 6.904 7.187 1.00 98.50 79 ASN A C 1
ATOM 616 O O . ASN A 1 79 ? -5.190 5.914 7.688 1.00 98.50 79 ASN A O 1
ATOM 620 N N . VAL A 1 80 ? -3.483 6.845 6.553 1.00 98.69 80 VAL A N 1
ATOM 621 C CA . VAL A 1 80 ? -2.696 5.618 6.362 1.00 98.69 80 VAL A CA 1
ATOM 622 C C . VAL A 1 80 ? -1.416 5.689 7.186 1.00 98.69 80 VAL A C 1
ATOM 624 O O . VAL A 1 80 ? -0.692 6.681 7.128 1.00 98.69 80 VAL A O 1
ATOM 627 N N . TYR A 1 81 ? -1.126 4.652 7.967 1.00 98.62 81 TYR A N 1
ATOM 628 C CA . TYR A 1 81 ? 0.038 4.575 8.849 1.00 98.62 81 TYR A CA 1
ATOM 629 C C . TYR A 1 81 ? 0.807 3.280 8.584 1.00 98.62 81 TYR A C 1
ATOM 631 O O . TYR A 1 81 ? 0.325 2.190 8.881 1.00 98.62 81 TYR A O 1
ATOM 639 N N . ILE A 1 82 ? 2.031 3.395 8.067 1.00 98.69 82 ILE A N 1
ATOM 640 C CA . ILE A 1 82 ? 2.901 2.248 7.768 1.00 98.69 82 ILE A CA 1
ATOM 641 C C . ILE A 1 82 ? 4.251 2.494 8.421 1.00 98.69 82 ILE A C 1
ATOM 643 O O . ILE A 1 82 ? 5.090 3.226 7.888 1.00 98.69 82 ILE A O 1
ATOM 647 N N . THR A 1 83 ? 4.459 1.921 9.607 1.00 98.50 83 THR A N 1
ATOM 648 C CA . THR A 1 83 ? 5.641 2.253 10.410 1.00 98.50 83 THR A CA 1
ATOM 649 C C . THR A 1 83 ? 6.308 1.064 11.090 1.00 98.50 83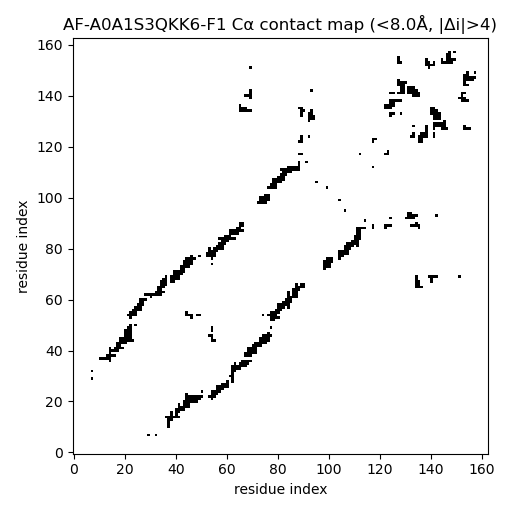 THR A C 1
ATOM 651 O O . THR A 1 83 ? 5.656 0.106 11.498 1.00 98.50 83 THR A O 1
ATOM 654 N N . ASN A 1 84 ? 7.626 1.159 11.279 1.00 98.50 84 ASN A N 1
ATOM 655 C CA . ASN A 1 84 ? 8.444 0.157 11.975 1.00 98.50 84 ASN A CA 1
ATOM 656 C C . ASN A 1 84 ? 8.436 -1.242 11.318 1.00 98.50 84 ASN A C 1
ATOM 658 O O . ASN A 1 84 ? 8.592 -2.243 12.016 1.00 98.50 84 ASN A O 1
ATOM 662 N N . ASN A 1 85 ? 8.261 -1.339 9.998 1.00 98.62 85 ASN A N 1
ATOM 663 C CA . ASN A 1 85 ? 8.292 -2.611 9.270 1.00 98.62 85 ASN A CA 1
ATOM 664 C C . ASN A 1 85 ? 9.680 -2.800 8.634 1.00 98.62 85 ASN A C 1
ATOM 666 O O . ASN A 1 85 ? 9.934 -2.385 7.504 1.00 98.62 85 ASN A O 1
ATOM 670 N N . SER A 1 86 ? 10.618 -3.374 9.391 1.00 97.81 86 SER A N 1
ATOM 671 C CA . SER A 1 86 ? 12.065 -3.310 9.105 1.00 97.81 86 SER A CA 1
ATOM 672 C C . SER A 1 86 ? 12.536 -4.018 7.828 1.00 97.81 86 SER A C 1
ATOM 674 O O . SER A 1 86 ? 13.667 -3.799 7.393 1.00 97.81 86 SER A O 1
ATOM 676 N N . ARG A 1 87 ? 11.701 -4.869 7.221 1.00 98.25 87 ARG A N 1
ATOM 677 C CA . ARG A 1 87 ? 11.991 -5.547 5.945 1.00 98.25 87 ARG A CA 1
ATOM 678 C C . ARG A 1 87 ? 11.132 -5.066 4.779 1.00 98.25 87 ARG A C 1
ATOM 680 O O . ARG A 1 87 ? 11.422 -5.442 3.646 1.00 98.25 87 ARG A O 1
ATOM 687 N N . LEU A 1 88 ? 10.125 -4.237 5.047 1.00 98.69 88 LEU A N 1
ATOM 688 C CA . LEU A 1 88 ? 9.143 -3.815 4.058 1.00 98.69 88 LEU A CA 1
ATOM 689 C C . LEU A 1 88 ? 9.781 -2.877 3.031 1.00 98.69 88 LEU A C 1
ATOM 691 O O . LEU A 1 88 ? 10.340 -1.850 3.407 1.00 98.69 88 LEU A O 1
ATOM 695 N N . CYS A 1 89 ? 9.633 -3.216 1.754 1.00 98.69 89 CYS A N 1
ATOM 696 C CA . CYS A 1 89 ? 9.955 -2.390 0.591 1.00 98.69 89 CYS A CA 1
ATOM 697 C C . CYS A 1 89 ? 8.678 -2.063 -0.200 1.00 98.69 89 CYS A C 1
ATOM 699 O O . CYS A 1 89 ? 7.576 -2.407 0.232 1.00 98.69 89 CYS A O 1
ATOM 701 N N . PHE A 1 90 ? 8.820 -1.371 -1.338 1.00 98.50 90 PHE A N 1
ATOM 702 C CA . PHE A 1 90 ? 7.744 -0.954 -2.261 1.00 98.50 90 PHE A CA 1
ATOM 703 C C . PHE A 1 90 ? 6.751 0.077 -1.703 1.00 98.50 90 PHE A C 1
ATOM 705 O O . PHE A 1 90 ? 6.200 0.872 -2.450 1.00 98.50 90 PHE A O 1
ATOM 712 N N . TYR A 1 91 ? 6.593 0.170 -0.383 1.00 97.44 91 TYR A N 1
ATOM 713 C CA . TYR A 1 91 ? 5.724 1.145 0.281 1.00 97.44 91 TYR A CA 1
ATOM 714 C C . TYR A 1 91 ? 5.959 2.604 -0.167 1.00 97.44 91 TYR A C 1
ATOM 716 O O . TYR A 1 91 ? 5.048 3.428 -0.089 1.00 97.44 91 TYR A O 1
ATOM 724 N N . ASN A 1 92 ? 7.194 2.936 -0.569 1.00 95.75 92 ASN A N 1
ATOM 725 C CA . ASN A 1 92 ? 7.622 4.281 -0.952 1.00 95.75 92 ASN A CA 1
ATOM 726 C C . ASN A 1 92 ? 7.401 4.596 -2.435 1.00 95.75 92 ASN A C 1
ATOM 728 O O . ASN A 1 92 ? 7.638 5.735 -2.825 1.00 95.75 92 ASN A O 1
ATOM 732 N N . THR A 1 93 ? 7.047 3.607 -3.258 1.00 97.06 93 THR A N 1
ATOM 733 C CA . THR A 1 93 ? 6.782 3.818 -4.688 1.00 97.06 93 THR A CA 1
ATOM 734 C C . THR A 1 93 ? 5.316 4.151 -4.930 1.00 97.06 93 THR A C 1
ATOM 736 O O . THR A 1 93 ? 5.013 4.874 -5.867 1.00 97.06 93 THR A O 1
ATOM 739 N N . VAL A 1 94 ? 4.421 3.656 -4.070 1.00 98.00 94 VAL A N 1
ATOM 740 C CA . VAL A 1 94 ? 2.971 3.853 -4.165 1.00 98.00 94 VAL A CA 1
ATOM 741 C C . VAL A 1 94 ? 2.607 5.336 -4.073 1.00 98.00 94 VAL A C 1
ATOM 743 O O . VAL A 1 94 ? 2.877 6.002 -3.067 1.00 98.00 94 VAL A O 1
ATOM 746 N N . ASN A 1 95 ? 1.914 5.835 -5.094 1.00 97.56 95 ASN A N 1
ATOM 747 C CA . ASN A 1 95 ? 1.285 7.149 -5.095 1.00 97.56 95 ASN A CA 1
ATOM 748 C C . ASN A 1 95 ? 0.021 7.152 -4.212 1.00 97.56 95 ASN A C 1
ATOM 750 O O . ASN A 1 95 ? -1.100 7.099 -4.697 1.00 97.56 95 ASN A O 1
ATOM 754 N N . TRP A 1 96 ? 0.185 7.223 -2.889 1.00 97.31 96 TRP A N 1
ATOM 755 C CA . TRP A 1 96 ? -0.931 7.118 -1.933 1.00 97.31 96 TRP A CA 1
ATOM 756 C C . TRP A 1 96 ? -2.061 8.129 -2.156 1.00 97.31 96 TRP A C 1
ATOM 758 O O . TRP A 1 96 ? -3.216 7.832 -1.870 1.00 97.31 96 TRP A O 1
ATOM 768 N N . THR A 1 97 ? -1.743 9.321 -2.663 1.00 95.75 97 THR A N 1
ATOM 769 C CA . THR A 1 97 ? -2.745 10.363 -2.905 1.00 95.75 97 THR A CA 1
ATOM 770 C C . THR A 1 97 ? -3.734 10.005 -4.007 1.00 95.75 97 THR A C 1
ATOM 772 O O . THR A 1 97 ? -4.850 10.512 -3.969 1.00 95.75 97 THR A O 1
ATOM 775 N N . SER A 1 98 ? -3.375 9.119 -4.945 1.00 96.50 98 SER A N 1
ATOM 776 C CA . SER A 1 98 ? -4.311 8.655 -5.980 1.00 96.50 98 SER A CA 1
ATOM 777 C C . SER A 1 98 ? -5.422 7.762 -5.418 1.00 96.50 98 SER A C 1
ATOM 779 O O . SER A 1 98 ? -6.475 7.648 -6.036 1.00 96.50 98 SER A O 1
ATOM 781 N N . LEU A 1 99 ? -5.215 7.184 -4.229 1.00 97.94 99 LEU A N 1
ATOM 782 C CA . LEU A 1 99 ? -6.177 6.318 -3.541 1.00 97.94 99 LEU A CA 1
ATOM 783 C C . LEU A 1 99 ? -7.170 7.101 -2.672 1.00 97.94 99 LEU A C 1
ATOM 785 O O . LEU A 1 99 ? -8.165 6.544 -2.211 1.00 97.94 99 LEU A O 1
ATOM 789 N N . PHE A 1 100 ? -6.882 8.369 -2.375 1.00 98.31 100 PHE A N 1
ATOM 790 C CA . PHE A 1 100 ? -7.665 9.172 -1.440 1.00 98.31 100 PHE A CA 1
ATOM 791 C C . PHE A 1 100 ? -8.842 9.854 -2.131 1.00 98.31 100 PHE A C 1
ATOM 793 O O . PHE A 1 100 ? -8.706 10.459 -3.194 1.00 98.31 100 PHE A O 1
ATOM 800 N N . ARG A 1 101 ? -10.010 9.809 -1.484 1.00 97.31 101 ARG A N 1
ATOM 801 C CA . ARG A 1 101 ? -11.210 10.526 -1.939 1.00 97.31 101 ARG A CA 1
ATOM 802 C C . ARG A 1 101 ? -11.263 11.960 -1.425 1.00 97.31 101 ARG A C 1
ATOM 804 O O . ARG A 1 101 ? -11.925 12.793 -2.041 1.00 97.31 101 ARG A O 1
ATOM 811 N N . THR A 1 102 ? -10.587 12.268 -0.316 1.00 92.69 102 THR A N 1
ATOM 812 C CA . THR A 1 102 ? -10.595 13.606 0.288 1.00 92.69 102 THR A CA 1
ATOM 813 C C . THR A 1 102 ? -9.184 14.162 0.470 1.00 92.69 102 THR A C 1
ATOM 815 O O . THR A 1 102 ? -8.241 13.466 0.838 1.00 92.69 102 THR A O 1
ATOM 818 N N . SER A 1 103 ? -9.027 15.470 0.254 1.00 92.00 103 SER A N 1
ATOM 819 C CA . SER A 1 103 ? -7.722 16.155 0.270 1.00 92.00 103 SER A CA 1
ATOM 820 C C . SER A 1 103 ? -7.075 16.274 1.655 1.00 92.00 103 SER A C 1
ATOM 822 O O . SER A 1 103 ? -5.899 16.613 1.766 1.00 92.00 103 SER A O 1
ATOM 824 N N . ASN A 1 104 ? -7.829 16.019 2.725 1.00 94.12 104 ASN A N 1
ATOM 825 C CA . ASN A 1 104 ? -7.349 16.076 4.105 1.00 94.12 104 ASN A CA 1
ATOM 826 C C . ASN A 1 104 ? -6.713 14.763 4.593 1.00 94.12 104 ASN A C 1
ATOM 828 O O . ASN A 1 104 ? -6.132 14.759 5.682 1.00 94.12 104 ASN A O 1
ATOM 832 N N . GLN A 1 105 ? -6.820 13.671 3.827 1.00 97.88 105 GLN A N 1
ATOM 833 C CA . GLN A 1 105 ? -6.190 12.395 4.159 1.00 97.88 105 GLN A CA 1
ATOM 834 C C . GLN A 1 105 ? -4.669 12.513 4.085 1.00 97.88 105 GLN A C 1
ATOM 836 O O . GLN A 1 105 ? -4.105 13.185 3.222 1.00 97.88 105 GLN A O 1
ATOM 841 N N . LYS A 1 106 ? -3.990 11.856 5.024 1.00 97.62 106 LYS A N 1
ATOM 842 C CA . LYS A 1 106 ? -2.533 11.858 5.123 1.00 97.62 106 LYS A CA 1
ATOM 843 C C . LYS A 1 106 ? -1.999 10.442 5.207 1.00 97.62 106 LYS A C 1
ATOM 845 O O . LYS A 1 106 ? -2.622 9.548 5.781 1.00 97.62 106 LYS A O 1
ATOM 850 N N . VAL A 1 107 ? -0.787 10.279 4.697 1.00 97.94 107 VAL A N 1
ATOM 851 C CA . VAL A 1 107 ? 0.004 9.064 4.844 1.00 97.94 107 VAL A CA 1
ATOM 852 C C . VAL A 1 107 ? 1.204 9.350 5.752 1.00 97.94 107 VAL A C 1
ATOM 854 O O . VAL A 1 107 ? 1.935 10.319 5.549 1.00 97.94 107 VAL A O 1
ATOM 857 N N . LEU A 1 108 ? 1.400 8.525 6.782 1.00 98.00 108 LEU A N 1
ATOM 858 C CA . LEU A 1 108 ? 2.574 8.550 7.650 1.00 98.00 108 LEU A CA 1
ATOM 859 C C . LEU A 1 108 ? 3.382 7.267 7.460 1.00 98.00 108 LEU A C 1
ATOM 861 O O . LEU A 1 108 ? 2.979 6.186 7.890 1.00 98.00 108 LEU A O 1
ATOM 865 N N . ILE A 1 109 ? 4.563 7.417 6.869 1.00 97.88 109 ILE A N 1
ATOM 866 C CA . ILE A 1 109 ? 5.484 6.317 6.591 1.00 97.88 109 ILE A CA 1
ATOM 867 C C . ILE A 1 109 ? 6.823 6.606 7.258 1.00 97.88 109 ILE A C 1
ATOM 869 O O . ILE A 1 109 ? 7.466 7.606 6.943 1.00 97.88 109 ILE A O 1
ATOM 873 N N . ARG A 1 110 ? 7.245 5.753 8.197 1.00 97.81 110 ARG A N 1
ATOM 874 C CA . ARG A 1 110 ? 8.490 5.936 8.967 1.00 97.81 110 ARG A CA 1
ATOM 875 C C . ARG A 1 110 ? 9.085 4.606 9.409 1.00 97.81 110 ARG A C 1
ATOM 877 O O . ARG A 1 110 ? 8.350 3.670 9.696 1.00 97.81 110 ARG A O 1
ATOM 884 N N . ASN A 1 111 ? 10.407 4.549 9.559 1.00 97.94 111 ASN A N 1
ATOM 885 C CA . ASN A 1 111 ? 11.121 3.404 10.143 1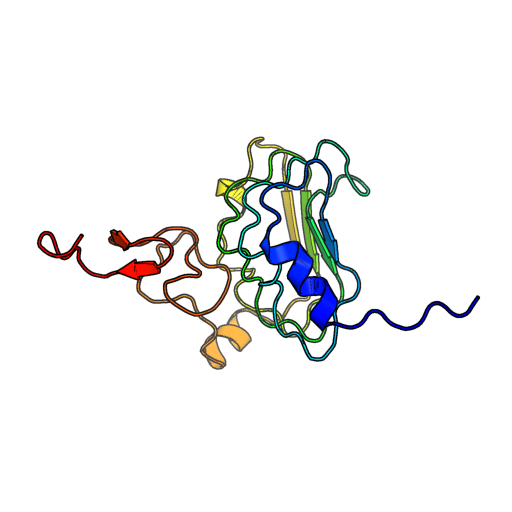.00 97.94 111 ASN A CA 1
ATOM 886 C C . ASN A 1 111 ? 10.832 2.054 9.450 1.00 97.94 111 ASN A C 1
ATOM 888 O O . ASN A 1 111 ? 10.834 1.006 10.093 1.00 97.94 111 ASN A O 1
ATOM 892 N N . ASN A 1 112 ? 10.546 2.075 8.149 1.00 98.44 112 ASN A N 1
ATOM 893 C CA . ASN A 1 112 ? 10.581 0.873 7.317 1.00 98.44 112 ASN A CA 1
ATOM 894 C C . ASN A 1 112 ? 11.996 0.722 6.730 1.00 98.44 112 ASN A C 1
ATOM 896 O O . ASN A 1 112 ? 12.866 1.553 7.011 1.00 98.44 112 ASN A O 1
ATOM 900 N N . ARG A 1 113 ? 12.251 -0.324 5.936 1.00 98.38 113 ARG A N 1
ATOM 901 C CA . ARG A 1 113 ? 13.558 -0.488 5.283 1.00 98.38 113 ARG A CA 1
ATOM 902 C C . ARG A 1 113 ? 13.870 0.716 4.390 1.00 98.38 113 ARG A C 1
ATOM 904 O O . ARG A 1 113 ? 13.001 1.174 3.657 1.00 98.38 113 ARG A O 1
ATOM 911 N N . ALA A 1 114 ? 15.103 1.216 4.432 1.00 98.25 114 ALA A N 1
ATOM 912 C CA . ALA A 1 114 ? 15.489 2.380 3.642 1.00 98.25 114 ALA A CA 1
ATOM 913 C C . ALA A 1 114 ? 15.315 2.115 2.127 1.00 98.25 114 ALA A C 1
ATOM 915 O O . ALA A 1 114 ? 15.739 1.059 1.648 1.00 98.25 114 ALA A O 1
ATOM 916 N N . PRO A 1 115 ? 14.767 3.066 1.342 1.00 97.44 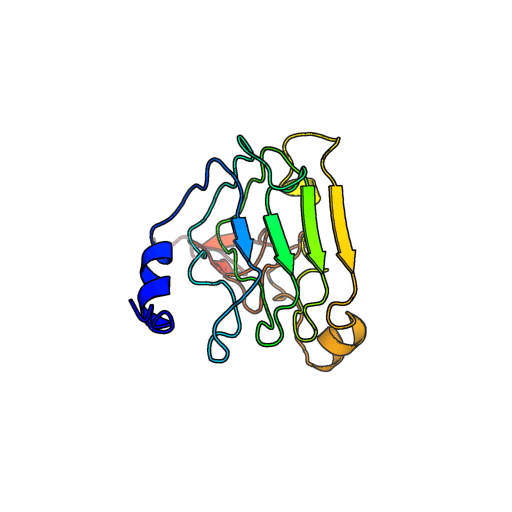115 PRO A N 1
ATOM 917 C CA . PRO A 1 115 ? 14.576 2.873 -0.098 1.00 97.44 115 PRO A CA 1
ATOM 918 C C . PRO A 1 115 ? 15.863 2.523 -0.862 1.00 97.44 115 PRO A C 1
ATOM 920 O O . PRO A 1 115 ? 15.827 1.723 -1.792 1.00 97.44 115 PRO A O 1
ATOM 923 N N . SER A 1 116 ? 17.014 3.062 -0.451 1.00 98.00 116 SER A N 1
ATOM 924 C CA . SER A 1 116 ? 18.321 2.734 -1.039 1.00 98.00 116 SER A CA 1
ATOM 925 C C . SER A 1 116 ? 18.701 1.260 -0.856 1.00 98.00 116 SER A C 1
ATOM 927 O O . SER A 1 116 ? 19.175 0.627 -1.799 1.00 98.00 116 SER A O 1
ATOM 929 N N . GLU A 1 117 ? 18.448 0.692 0.325 1.00 98.25 117 GLU A N 1
ATOM 930 C CA . GLU A 1 117 ? 18.665 -0.732 0.605 1.00 98.25 117 GLU A CA 1
ATOM 931 C C . GLU A 1 117 ? 17.709 -1.613 -0.207 1.00 98.25 117 GLU A C 1
ATOM 933 O O . GLU A 1 117 ? 18.115 -2.656 -0.723 1.00 98.25 117 GLU A O 1
ATOM 938 N N . CYS A 1 118 ? 16.450 -1.183 -0.369 1.00 98.25 118 CYS A N 1
ATOM 939 C CA . CYS A 1 118 ? 15.485 -1.871 -1.227 1.00 98.25 118 CYS A CA 1
ATOM 940 C C . CYS A 1 118 ? 15.988 -1.960 -2.676 1.00 98.25 118 CYS A C 1
ATOM 942 O O . CYS A 1 118 ? 16.010 -3.046 -3.260 1.00 98.25 118 CYS A O 1
ATOM 944 N N . THR A 1 119 ? 16.478 -0.845 -3.226 1.00 97.50 119 THR A N 1
ATOM 945 C CA . THR A 1 119 ? 17.044 -0.790 -4.579 1.00 97.50 119 THR A CA 1
ATOM 946 C C . THR A 1 119 ? 18.291 -1.664 -4.721 1.00 97.50 119 THR A C 1
ATOM 948 O O . THR A 1 119 ? 18.416 -2.388 -5.709 1.00 97.50 119 THR A O 1
ATOM 951 N N . GLN A 1 120 ? 19.189 -1.674 -3.727 1.00 97.69 120 GLN A N 1
ATOM 952 C CA . GLN A 1 120 ? 20.385 -2.529 -3.743 1.00 97.69 120 GLN A CA 1
ATOM 953 C C . GLN A 1 120 ? 20.029 -4.024 -3.799 1.00 97.69 120 GLN A C 1
ATOM 955 O O . GLN A 1 120 ? 20.717 -4.806 -4.454 1.00 97.69 120 GLN A O 1
ATOM 960 N N . GLN A 1 121 ? 18.921 -4.414 -3.166 1.00 96.75 121 GLN A N 1
ATOM 961 C CA . GLN A 1 121 ? 18.384 -5.777 -3.188 1.00 96.75 121 GLN A CA 1
ATOM 962 C C . GLN A 1 121 ? 17.466 -6.054 -4.393 1.00 96.75 121 GLN A C 1
ATOM 964 O O . GLN A 1 121 ? 16.819 -7.097 -4.435 1.00 96.75 121 GLN A O 1
ATOM 969 N N . ARG A 1 122 ? 17.405 -5.146 -5.380 1.00 96.88 122 ARG A N 1
ATOM 970 C CA . ARG A 1 122 ? 16.538 -5.236 -6.570 1.00 96.88 122 ARG A CA 1
ATOM 971 C C . ARG A 1 122 ? 15.040 -5.360 -6.249 1.00 96.88 122 ARG A C 1
ATOM 973 O O . ARG A 1 122 ? 14.278 -5.882 -7.057 1.00 96.88 122 ARG A O 1
ATOM 980 N N . MET A 1 123 ? 14.601 -4.847 -5.100 1.00 97.75 123 MET A N 1
ATOM 981 C CA . MET A 1 123 ? 13.179 -4.707 -4.766 1.00 97.75 123 MET A CA 1
ATOM 982 C C . MET A 1 123 ? 12.656 -3.381 -5.312 1.00 97.75 123 MET A C 1
ATOM 984 O O . MET A 1 123 ? 12.497 -2.400 -4.586 1.00 97.75 123 MET A O 1
ATOM 988 N N . VAL A 1 124 ? 12.452 -3.361 -6.624 1.00 98.00 124 VAL A N 1
ATOM 989 C CA . VAL A 1 124 ? 11.957 -2.218 -7.396 1.00 98.00 124 VAL A CA 1
ATOM 990 C C . VAL A 1 124 ? 10.747 -2.646 -8.219 1.00 98.00 124 VAL A C 1
ATOM 992 O O . VAL A 1 124 ? 10.590 -3.834 -8.507 1.00 98.00 124 VAL A O 1
ATOM 995 N N . CYS A 1 125 ? 9.882 -1.696 -8.577 1.00 98.50 125 CYS A N 1
ATOM 996 C CA . CYS A 1 125 ? 8.709 -1.991 -9.397 1.00 98.50 125 CYS A CA 1
ATOM 997 C C . CYS A 1 125 ? 9.094 -2.592 -10.751 1.00 98.50 125 CYS A C 1
ATOM 999 O O . CYS A 1 125 ? 10.177 -2.328 -11.282 1.00 98.50 125 CYS A O 1
ATOM 1001 N N . ASP A 1 126 ? 8.186 -3.387 -11.317 1.00 98.50 126 ASP A N 1
ATOM 1002 C CA . ASP A 1 126 ? 8.355 -3.896 -12.672 1.00 98.50 126 ASP A CA 1
ATOM 1003 C C . ASP A 1 126 ? 8.441 -2.733 -13.674 1.00 98.50 126 ASP A C 1
ATOM 1005 O O . ASP A 1 126 ? 7.785 -1.703 -13.525 1.00 98.50 126 ASP A O 1
ATOM 1009 N N . ARG A 1 127 ? 9.237 -2.902 -14.732 1.00 98.00 127 ARG A N 1
ATOM 1010 C CA . ARG A 1 127 ? 9.412 -1.902 -15.800 1.00 98.00 127 ARG A CA 1
ATOM 1011 C C . ARG A 1 127 ? 8.111 -1.547 -16.535 1.00 98.00 127 ARG A C 1
ATOM 1013 O O . ARG A 1 127 ? 8.068 -0.523 -17.223 1.00 98.00 127 ARG A O 1
ATOM 1020 N N . LEU A 1 128 ? 7.106 -2.422 -16.457 1.00 98.44 128 LEU A N 1
ATOM 1021 C CA . LEU A 1 128 ? 5.774 -2.235 -17.029 1.00 98.44 128 LEU A CA 1
ATOM 1022 C C . LEU A 1 128 ? 4.835 -1.440 -16.108 1.00 98.44 128 LEU A C 1
ATOM 1024 O O . LEU A 1 128 ? 3.761 -1.048 -16.566 1.00 98.44 128 LEU A O 1
ATOM 1028 N N . CYS A 1 129 ? 5.227 -1.168 -14.860 1.00 98.50 129 CYS A N 1
ATOM 1029 C CA . CYS A 1 129 ? 4.507 -0.244 -13.991 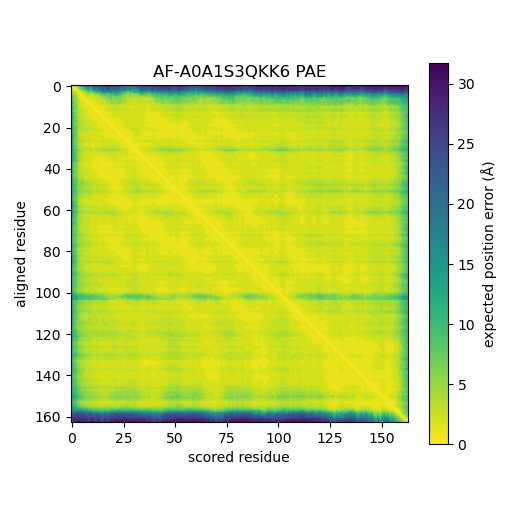1.00 98.50 129 CYS A CA 1
ATOM 1030 C C . CYS A 1 129 ? 4.753 1.205 -14.427 1.00 98.50 129 CYS A C 1
ATOM 1032 O O . CYS A 1 129 ? 5.824 1.551 -14.938 1.00 98.50 129 CYS A O 1
ATOM 1034 N N . SER A 1 130 ? 3.745 2.051 -14.240 1.00 97.56 130 SER A N 1
ATOM 1035 C CA . SER A 1 130 ? 3.875 3.497 -14.400 1.00 97.56 130 SER A CA 1
ATOM 1036 C C . SER A 1 130 ? 4.626 4.128 -13.212 1.00 97.56 130 SER A C 1
ATOM 1038 O O . SER A 1 130 ? 5.060 3.443 -12.282 1.00 97.56 130 SER A O 1
ATOM 1040 N N . GLU A 1 131 ? 4.737 5.457 -13.222 1.00 96.31 131 GLU A N 1
ATOM 1041 C CA . GLU A 1 131 ? 5.286 6.231 -12.101 1.00 96.31 131 GLU A CA 1
ATOM 1042 C C . GLU A 1 131 ? 4.363 6.256 -10.865 1.00 96.31 131 GLU A C 1
ATOM 1044 O O . GLU A 1 131 ? 4.768 6.745 -9.814 1.00 96.31 131 GLU A O 1
ATOM 1049 N N . ASP A 1 132 ? 3.146 5.700 -10.951 1.00 96.31 132 ASP A N 1
ATOM 1050 C CA . ASP A 1 132 ? 2.229 5.575 -9.808 1.00 96.31 132 ASP A CA 1
ATOM 1051 C C . ASP A 1 132 ? 2.690 4.524 -8.780 1.00 96.31 132 ASP A C 1
ATOM 1053 O O . ASP A 1 132 ? 2.163 4.454 -7.665 1.00 96.31 132 ASP A O 1
ATOM 1057 N N . GLY A 1 133 ? 3.683 3.708 -9.143 1.00 97.69 133 GLY A N 1
ATOM 1058 C CA . GLY A 1 133 ? 4.310 2.737 -8.258 1.00 97.69 133 GLY A CA 1
ATOM 1059 C C . GLY A 1 133 ? 3.675 1.352 -8.295 1.00 97.69 133 GLY A C 1
ATOM 1060 O O . GLY A 1 133 ? 3.014 0.954 -9.256 1.00 97.69 133 GLY A O 1
ATOM 1061 N N . CYS A 1 134 ? 3.943 0.572 -7.249 1.00 98.62 134 CYS A N 1
ATOM 1062 C CA . CYS A 1 134 ? 3.547 -0.829 -7.171 1.00 98.62 134 CYS A CA 1
ATOM 1063 C C . CYS A 1 134 ? 3.446 -1.323 -5.722 1.00 98.62 134 CYS A C 1
ATOM 1065 O O . CYS A 1 134 ? 4.119 -0.825 -4.821 1.00 98.62 134 CYS A O 1
ATOM 1067 N N . TRP A 1 135 ? 2.643 -2.361 -5.511 1.00 98.56 135 TRP A N 1
ATOM 1068 C CA . TRP A 1 135 ? 2.411 -3.000 -4.216 1.00 98.56 135 TRP A CA 1
ATOM 1069 C C . TRP A 1 135 ? 3.469 -4.044 -3.833 1.00 98.56 135 TRP A C 1
ATOM 1071 O O . TRP A 1 135 ? 3.513 -4.495 -2.682 1.00 98.56 135 TRP A O 1
ATOM 1081 N N . GLY A 1 136 ? 4.308 -4.437 -4.787 1.00 98.50 136 GLY A N 1
ATOM 1082 C CA . GLY A 1 136 ? 5.264 -5.530 -4.679 1.00 98.50 136 GLY A CA 1
ATOM 1083 C C . GLY A 1 136 ? 5.979 -5.786 -6.011 1.00 98.50 136 GLY A C 1
ATOM 1084 O O . GLY A 1 136 ? 5.868 -4.977 -6.935 1.00 98.50 136 GLY A O 1
ATOM 1085 N N . PRO A 1 137 ? 6.734 -6.890 -6.117 1.00 98.06 137 PRO A N 1
ATOM 1086 C CA . PRO A 1 137 ? 7.421 -7.262 -7.347 1.00 98.06 137 PRO A CA 1
ATOM 1087 C C . PRO A 1 137 ? 6.449 -7.803 -8.404 1.00 98.06 137 PRO A C 1
ATOM 1089 O O . PRO A 1 137 ? 5.454 -8.437 -8.071 1.00 98.06 137 PRO A O 1
ATOM 1092 N N . GLY A 1 138 ? 6.808 -7.639 -9.677 1.00 98.12 138 GLY A N 1
ATOM 1093 C CA . GLY A 1 138 ? 6.092 -8.236 -10.805 1.00 98.12 138 GLY A CA 1
ATOM 1094 C C . GLY A 1 138 ? 5.073 -7.305 -11.477 1.00 98.12 138 GLY A C 1
ATOM 1095 O O . GLY A 1 138 ? 4.619 -6.321 -10.887 1.00 98.12 138 GLY A O 1
ATOM 1096 N N . PRO A 1 139 ? 4.720 -7.594 -12.742 1.00 98.25 139 PRO A N 1
ATOM 1097 C CA . PRO A 1 139 ? 3.855 -6.738 -13.553 1.00 98.25 139 PRO A CA 1
ATOM 1098 C C . PRO A 1 139 ? 2.385 -6.782 -13.125 1.00 98.25 139 PRO A C 1
ATOM 1100 O O . PRO A 1 139 ? 1.572 -6.020 -13.634 1.00 98.25 139 PRO A O 1
ATOM 1103 N N . ASP A 1 140 ? 2.015 -7.689 -12.226 1.00 98.06 140 ASP A N 1
ATOM 1104 C CA . ASP A 1 140 ? 0.678 -7.817 -11.652 1.00 98.06 140 ASP A CA 1
ATOM 1105 C C . ASP A 1 140 ? 0.499 -7.046 -10.336 1.00 98.06 140 ASP A C 1
ATOM 1107 O O . ASP A 1 140 ? -0.592 -7.045 -9.775 1.00 98.06 140 ASP A O 1
ATOM 1111 N N . GLN A 1 141 ? 1.553 -6.388 -9.847 1.00 98.56 141 GLN A N 1
ATOM 1112 C CA . GLN A 1 141 ? 1.530 -5.583 -8.622 1.00 98.56 141 GLN A CA 1
ATOM 1113 C C . GLN A 1 141 ? 1.578 -4.075 -8.896 1.00 98.56 141 GLN A C 1
ATOM 1115 O O . GLN A 1 141 ? 1.694 -3.289 -7.958 1.00 98.56 141 GLN A O 1
ATOM 1120 N N . CYS A 1 142 ? 1.523 -3.650 -10.158 1.00 98.25 142 CYS A N 1
ATOM 1121 C CA . CYS A 1 142 ? 1.537 -2.236 -10.522 1.00 98.25 142 CYS A CA 1
ATOM 1122 C C . CYS A 1 142 ? 0.269 -1.522 -10.043 1.00 98.25 142 CYS A C 1
ATOM 1124 O O . CYS A 1 142 ? -0.823 -2.076 -10.143 1.00 98.25 142 CYS A O 1
ATOM 1126 N N . LEU A 1 143 ? 0.408 -0.273 -9.588 1.00 96.94 143 LEU A N 1
ATOM 1127 C CA . LEU A 1 143 ? -0.751 0.564 -9.272 1.00 96.94 143 LEU A CA 1
ATOM 1128 C C . LEU A 1 143 ? -1.494 0.971 -10.553 1.00 96.94 143 LEU A C 1
ATOM 1130 O O . LEU A 1 143 ? -2.719 0.942 -10.614 1.00 96.94 143 LEU A O 1
ATOM 1134 N N . SER A 1 144 ? -0.736 1.285 -11.604 1.00 97.00 144 SER A N 1
ATOM 1135 C CA . SER A 1 144 ? -1.239 1.427 -12.969 1.00 97.00 144 SER A CA 1
ATOM 1136 C C . SER A 1 144 ? -0.179 0.961 -13.979 1.00 97.00 144 SER A C 1
ATOM 1138 O O . SER A 1 144 ? 1.028 0.971 -13.705 1.00 97.00 144 SER A O 1
ATOM 1140 N N . CYS A 1 145 ? -0.620 0.492 -15.148 1.00 98.06 145 CYS A N 1
ATOM 1141 C CA . CYS A 1 145 ? 0.280 0.008 -16.194 1.00 98.06 145 CYS A CA 1
ATOM 1142 C C . CYS A 1 145 ? 0.827 1.165 -17.030 1.00 98.06 145 CYS A C 1
ATOM 1144 O O . CYS A 1 145 ? 0.078 2.040 -17.451 1.00 98.06 145 CYS A O 1
ATOM 1146 N N . ARG A 1 146 ? 2.127 1.128 -17.346 1.00 97.75 146 ARG A N 1
ATOM 1147 C CA . ARG A 1 146 ? 2.770 2.082 -18.265 1.00 97.75 146 ARG A CA 1
ATOM 1148 C C . ARG A 1 146 ? 2.255 1.951 -19.702 1.00 97.75 146 ARG A C 1
ATOM 1150 O O . ARG A 1 146 ? 2.218 2.945 -20.420 1.00 97.75 146 ARG A O 1
ATOM 1157 N N . TYR A 1 147 ? 1.913 0.731 -20.119 1.00 96.50 147 TYR A N 1
ATOM 1158 C CA . TYR A 1 147 ? 1.419 0.431 -21.465 1.00 96.50 147 TYR A CA 1
ATOM 1159 C C . TYR A 1 147 ? -0.017 -0.096 -21.403 1.00 96.50 147 TYR A C 1
ATOM 1161 O O . TYR A 1 147 ? -0.954 0.687 -21.301 1.00 96.50 147 TYR A O 1
ATOM 1169 N N . PHE A 1 148 ? -0.198 -1.417 -21.421 1.00 96.19 148 PHE A N 1
ATOM 1170 C CA . PHE A 1 148 ? -1.509 -2.057 -21.437 1.00 96.19 148 PHE A CA 1
ATOM 1171 C C . PHE A 1 148 ? -1.671 -2.993 -20.240 1.00 96.19 148 PHE A C 1
ATOM 1173 O O . PHE A 1 148 ? -0.687 -3.476 -19.678 1.00 96.19 148 PHE A O 1
ATOM 1180 N N . SER A 1 149 ? -2.917 -3.281 -19.874 1.00 95.31 149 SER A N 1
ATOM 1181 C CA . SER A 1 149 ? -3.270 -4.296 -18.884 1.00 95.31 149 SER A CA 1
ATOM 1182 C C . SER A 1 149 ? -4.010 -5.454 -19.553 1.00 95.31 149 SER A C 1
ATOM 1184 O O . SER A 1 149 ? -4.854 -5.256 -20.426 1.00 95.31 149 SER A O 1
ATOM 1186 N N . ARG A 1 150 ? -3.704 -6.684 -19.133 1.00 93.75 150 ARG A N 1
ATOM 1187 C CA . ARG A 1 150 ? -4.477 -7.884 -19.473 1.00 93.75 150 ARG A CA 1
ATOM 1188 C C . ARG A 1 150 ? -4.877 -8.589 -18.185 1.00 93.75 150 ARG A C 1
ATOM 1190 O O . ARG A 1 150 ? -4.045 -9.185 -17.499 1.00 93.75 150 ARG A O 1
ATOM 1197 N N . GLY A 1 151 ? -6.158 -8.502 -17.839 1.00 92.19 151 GLY A N 1
ATOM 1198 C CA . GLY A 1 151 ? -6.621 -8.886 -16.508 1.00 92.19 151 GLY A CA 1
ATOM 1199 C C . GLY A 1 151 ? -5.959 -7.999 -15.454 1.00 92.19 151 GLY A C 1
ATOM 1200 O O . GLY A 1 151 ? -6.151 -6.789 -15.463 1.00 92.19 151 GLY A O 1
ATOM 1201 N N . ARG A 1 152 ? -5.158 -8.598 -14.568 1.00 91.25 152 ARG A N 1
ATOM 1202 C CA . ARG A 1 152 ? -4.448 -7.882 -13.491 1.00 91.25 152 ARG A CA 1
ATOM 1203 C C . ARG A 1 152 ? -2.967 -7.652 -13.749 1.00 91.25 152 ARG A C 1
ATOM 1205 O O . ARG A 1 152 ? -2.289 -7.124 -12.883 1.00 91.25 152 ARG A O 1
ATOM 1212 N N . SER A 1 153 ? -2.455 -8.087 -14.897 1.00 96.88 153 SER A N 1
ATOM 1213 C CA . SER A 1 153 ? -1.032 -7.999 -15.212 1.00 96.88 153 SER A CA 1
ATOM 1214 C C . SER A 1 153 ? -0.785 -6.988 -16.321 1.00 96.88 153 SER A C 1
ATOM 1216 O O . SER A 1 153 ? -1.514 -6.957 -17.316 1.00 96.88 153 SER A O 1
ATOM 1218 N N . CYS A 1 154 ? 0.243 -6.163 -16.156 1.00 98.06 154 CYS A N 1
ATOM 1219 C CA . CYS A 1 154 ? 0.698 -5.248 -17.186 1.00 98.06 154 CYS A CA 1
ATOM 1220 C C . CYS A 1 154 ? 1.443 -5.999 -18.292 1.00 98.06 154 CYS A C 1
ATOM 1222 O O . CYS A 1 154 ? 2.268 -6.874 -18.033 1.00 98.06 154 CYS A O 1
ATOM 1224 N N . VAL A 1 155 ? 1.171 -5.632 -19.541 1.00 97.31 155 VAL A N 1
ATOM 1225 C CA . VAL A 1 155 ? 1.774 -6.232 -20.735 1.00 97.31 155 VAL A CA 1
ATOM 1226 C C . VAL A 1 155 ? 2.327 -5.140 -21.656 1.00 97.31 155 VAL A C 1
ATOM 1228 O O . VAL A 1 155 ? 1.780 -4.035 -21.703 1.00 97.31 155 VAL A O 1
ATOM 1231 N N . PRO A 1 156 ? 3.420 -5.407 -22.396 1.00 95.56 156 PRO A N 1
ATOM 1232 C CA . PRO A 1 156 ? 4.017 -4.413 -23.289 1.00 95.56 156 PRO A CA 1
ATOM 1233 C C . PRO A 1 156 ? 3.155 -4.123 -24.529 1.00 95.56 156 PRO A C 1
ATOM 1235 O O . PRO A 1 156 ? 3.267 -3.047 -25.108 1.00 95.56 156 PRO A O 1
ATOM 1238 N N . SER A 1 157 ? 2.304 -5.066 -24.939 1.00 93.50 157 SER A N 1
ATOM 1239 C CA . SER A 1 157 ? 1.428 -4.956 -26.108 1.00 93.50 157 SER A CA 1
ATOM 1240 C C . SER A 1 157 ? 0.183 -5.828 -25.945 1.00 93.50 157 SER A C 1
ATOM 1242 O O . SER A 1 157 ? 0.227 -6.860 -25.274 1.00 93.50 157 SER A O 1
ATOM 1244 N N . CYS A 1 158 ? -0.916 -5.443 -26.595 1.00 87.94 158 CYS A N 1
ATOM 1245 C CA . CYS A 1 158 ? -2.121 -6.265 -26.692 1.00 87.94 158 CYS A CA 1
ATOM 1246 C C . CYS A 1 158 ? -2.029 -7.214 -27.894 1.00 87.94 158 CYS A C 1
ATOM 1248 O O . CYS A 1 158 ? -1.764 -6.767 -29.009 1.00 87.94 158 CYS A O 1
ATOM 1250 N N . ASN A 1 159 ? -2.319 -8.500 -27.694 1.00 81.00 159 ASN A N 1
ATOM 1251 C CA . ASN A 1 159 ? -2.588 -9.408 -28.807 1.00 81.00 159 ASN A CA 1
ATOM 1252 C C . ASN A 1 159 ? -4.061 -9.264 -29.191 1.00 81.00 159 ASN A C 1
ATOM 1254 O O . ASN A 1 159 ? -4.925 -9.828 -28.535 1.00 81.00 159 ASN A O 1
ATOM 1258 N N . LEU A 1 160 ? -4.348 -8.513 -30.256 1.00 70.56 160 LEU A N 1
ATOM 1259 C CA . LEU A 1 160 ? -5.719 -8.276 -30.738 1.00 70.56 160 LEU A CA 1
ATOM 1260 C C . LEU A 1 160 ? -6.418 -9.538 -31.288 1.00 70.56 160 LEU A C 1
ATOM 1262 O O . LEU A 1 160 ? -7.588 -9.469 -31.647 1.00 70.56 160 LEU A O 1
ATOM 1266 N N . TYR A 1 161 ? -5.706 -10.667 -31.365 1.00 67.62 161 TYR A N 1
ATOM 1267 C CA . TYR A 1 161 ? -6.177 -11.917 -31.968 1.00 67.62 161 TYR A CA 1
ATOM 1268 C C . TYR A 1 161 ? -6.425 -13.057 -30.966 1.00 67.62 161 TYR A C 1
ATOM 1270 O O . TYR A 1 161 ? -6.967 -14.076 -31.375 1.00 67.62 161 TYR A O 1
ATOM 1278 N N . ASP A 1 162 ? -6.085 -12.886 -29.683 1.00 60.00 162 ASP A N 1
ATOM 1279 C CA . ASP A 1 162 ? -6.382 -13.858 -28.619 1.00 60.00 162 ASP A CA 1
ATOM 1280 C C . ASP A 1 162 ? -7.185 -13.162 -27.512 1.00 60.00 162 ASP A C 1
ATOM 1282 O O . ASP A 1 162 ? -6.651 -12.302 -26.801 1.00 60.00 162 ASP A O 1
ATOM 1286 N N . GLY A 1 163 ? -8.470 -13.518 -27.413 1.00 53.97 163 GLY A N 1
ATOM 1287 C CA . GLY A 1 163 ? -9.424 -13.048 -26.399 1.00 53.97 163 GLY A CA 1
ATOM 1288 C C . GLY A 1 163 ? -9.497 -13.959 -25.184 1.00 53.97 163 GLY A C 1
ATOM 1289 O O . GLY A 1 163 ? -9.453 -15.194 -25.374 1.00 53.97 163 GLY A O 1
#

Sequence (163 aa):
MVIGALDPERLNVFRTVREITGFLNIQSWPENMTDLGVFSNLATIGGRSLYSGISLLILKQRWISSLQFQSLDEISAGNVYITNNSRLCFYNTVNWTSLFRTSNQKVLIRNNRAPSECTQQRMVCDRLCSEDGCWGPGPDQCLSCRYFSRGRSCVPSCNLYDG